Protein AF-Q2U9D5-F1 (afdb_monomer)

Solvent-accessible surface area (backbone atoms only — not comparable to full-atom values): 8230 Å² total; per-residue (Å²): 137,81,88,83,82,94,78,82,76,86,74,81,73,71,77,76,74,80,76,78,67,78,74,77,82,69,66,78,71,78,58,81,70,66,90,67,57,44,34,67,61,40,27,75,73,22,61,73,15,69,48,56,43,91,81,68,32,47,88,93,42,61,86,42,30,42,27,21,58,59,46,20,56,54,50,39,54,48,28,61,74,70,66,60,76,52,69,68,55,50,52,52,52,51,49,48,26,25,64,51,8,66,37,33,40,36,51,48,47,78,76,93,43,57,92,91,42,49,13,50,69,68,85,78,68,80,79,70,76,84,76,128

Radius of gyration: 25.85 Å; Cα contacts (8 Å, |Δi|>4): 114; chains: 1; bounding box: 53×50×87 Å

pLDDT: mean 75.8, std 18.31, range [42.0, 96.81]

Secondary structure (DSSP, 8-state):
--------STTSSGGGGTT-PPPP----------S---HHHHHHH-GGGGS-HHHHS-TT-TTT---HHHHHHHHHHHHHHTT---HHHHHHHHHHHHHHTTTTT-SB--SS--TT-BSS------------

Mean predicted aligned error: 14.86 Å

Structure (mmCIF, N/CA/C/O backbone):
data_AF-Q2U9D5-F1
#
_entry.id   AF-Q2U9D5-F1
#
loop_
_atom_site.group_PDB
_atom_site.id
_atom_site.type_symbol
_atom_site.label_atom_id
_atom_site.label_alt_id
_atom_site.label_comp_id
_atom_site.label_asym_id
_atom_site.label_entity_id
_atom_site.label_seq_id
_atom_site.pdbx_PDB_ins_code
_atom_site.Cartn_x
_atom_site.Cartn_y
_atom_site.Cartn_z
_atom_site.occupancy
_atom_site.B_iso_or_equiv
_atom_site.auth_seq_id
_atom_site.auth_comp_id
_atom_site.auth_asym_id
_atom_site.auth_atom_id
_atom_site.pdbx_PDB_model_num
ATOM 1 N N . MET A 1 1 ? 39.329 3.060 71.589 1.00 42.00 1 MET A N 1
ATOM 2 C CA . MET A 1 1 ? 38.570 4.025 70.756 1.00 42.00 1 MET A CA 1
ATOM 3 C C . MET A 1 1 ? 38.305 3.352 69.410 1.00 42.00 1 MET A C 1
ATOM 5 O O . MET A 1 1 ? 39.259 3.063 68.714 1.00 42.00 1 MET A O 1
ATOM 9 N N . LYS A 1 2 ? 37.153 2.675 69.302 1.00 49.22 2 LYS A N 1
ATOM 10 C CA . LYS A 1 2 ? 35.974 2.960 68.444 1.00 49.22 2 LYS A CA 1
ATOM 11 C C . LYS A 1 2 ? 36.179 2.652 66.943 1.00 49.22 2 LYS A C 1
ATOM 13 O O . LYS A 1 2 ? 36.910 3.391 66.294 1.00 49.22 2 LYS A O 1
ATOM 18 N N . PRO A 1 3 ? 35.489 1.636 66.382 1.00 49.66 3 PRO A N 1
ATOM 19 C CA . PRO A 1 3 ? 35.347 1.495 64.938 1.00 49.66 3 PRO A CA 1
ATOM 20 C C . PRO A 1 3 ? 34.329 2.530 64.438 1.00 49.66 3 PRO A C 1
ATOM 22 O O . PRO A 1 3 ? 33.276 2.710 65.052 1.00 49.66 3 PRO A O 1
ATOM 25 N N . VAL A 1 4 ? 34.636 3.234 63.349 1.00 60.34 4 VAL A N 1
ATOM 26 C CA . VAL A 1 4 ? 33.697 4.168 62.712 1.00 60.34 4 VAL A CA 1
ATOM 27 C C . VAL A 1 4 ? 33.140 3.517 61.449 1.00 60.34 4 VAL A C 1
ATOM 29 O O . VAL A 1 4 ? 33.781 3.467 60.407 1.00 60.34 4 VAL A O 1
ATOM 32 N N . PHE A 1 5 ? 31.954 2.945 61.637 1.00 53.81 5 PHE A N 1
ATOM 33 C CA . PHE A 1 5 ? 30.829 2.763 60.719 1.00 53.81 5 PHE A CA 1
ATOM 34 C C . PHE A 1 5 ? 31.047 3.148 59.242 1.00 53.81 5 PHE A C 1
ATOM 36 O O . PHE A 1 5 ? 30.864 4.297 58.850 1.00 53.81 5 PHE A O 1
ATOM 43 N N . PHE A 1 6 ? 31.305 2.140 58.404 1.00 54.72 6 PHE A N 1
ATOM 44 C CA . PHE A 1 6 ? 31.239 2.214 56.936 1.00 54.72 6 PHE A CA 1
ATOM 45 C C . PHE A 1 6 ? 29.874 1.718 56.418 1.00 54.72 6 PHE A C 1
ATOM 47 O O . PHE A 1 6 ? 29.779 0.892 55.517 1.00 54.72 6 PHE A O 1
ATOM 54 N N . THR A 1 7 ? 28.783 2.165 57.038 1.00 56.56 7 THR A N 1
ATOM 55 C CA . THR A 1 7 ? 27.426 1.676 56.744 1.00 56.56 7 THR A CA 1
ATOM 56 C C . THR A 1 7 ? 26.454 2.843 56.687 1.00 56.56 7 THR A C 1
ATOM 58 O O . THR A 1 7 ? 25.671 3.008 57.614 1.00 56.56 7 THR A O 1
ATOM 61 N N . ASN A 1 8 ? 26.535 3.708 55.668 1.00 54.50 8 ASN A N 1
ATOM 62 C CA . ASN A 1 8 ? 25.466 4.691 55.416 1.00 54.50 8 ASN A CA 1
ATOM 63 C C . ASN A 1 8 ? 25.527 5.399 54.049 1.00 54.50 8 ASN A C 1
ATOM 65 O O . ASN A 1 8 ? 25.311 6.601 53.951 1.00 54.50 8 ASN A O 1
ATOM 69 N N . THR A 1 9 ? 25.786 4.673 52.962 1.00 52.56 9 THR A N 1
ATOM 70 C CA . THR A 1 9 ? 25.585 5.208 51.596 1.00 52.56 9 THR A CA 1
ATOM 71 C C . THR A 1 9 ? 24.428 4.546 50.843 1.00 52.56 9 THR A C 1
ATOM 73 O O . THR A 1 9 ? 24.033 5.031 49.788 1.00 52.56 9 THR A O 1
ATOM 76 N N . LEU A 1 10 ? 23.804 3.503 51.404 1.00 53.00 10 LEU A N 1
ATOM 77 C CA . LEU A 1 10 ? 22.736 2.735 50.746 1.00 53.00 10 LEU A CA 1
ATOM 78 C C . LEU A 1 10 ? 21.306 3.256 51.010 1.00 53.00 10 LEU A C 1
ATOM 80 O O . LEU A 1 10 ? 20.341 2.583 50.671 1.00 53.00 10 LEU A O 1
ATOM 84 N N . TYR A 1 11 ? 21.142 4.439 51.610 1.00 52.19 11 TYR A N 1
ATOM 85 C CA . TYR A 1 11 ? 19.815 5.019 51.888 1.00 52.19 11 TYR A CA 1
ATOM 86 C C . TYR A 1 11 ? 19.423 6.185 50.969 1.00 52.19 11 TYR A C 1
ATOM 88 O O . TYR A 1 11 ? 18.292 6.655 51.031 1.00 52.19 11 TYR A O 1
ATOM 96 N N . LEU A 1 12 ? 20.311 6.630 50.074 1.00 52.19 12 LEU A N 1
ATOM 97 C CA . LEU A 1 12 ? 20.064 7.790 49.202 1.00 52.19 12 LEU A CA 1
ATOM 98 C C . LEU A 1 12 ? 19.500 7.450 47.808 1.00 52.19 12 LEU A C 1
ATOM 100 O O . LEU A 1 12 ? 19.230 8.361 47.034 1.00 52.19 12 LEU A O 1
ATOM 104 N N . LEU A 1 13 ? 19.269 6.171 47.488 1.00 53.84 13 LEU A N 1
ATOM 105 C CA . LEU A 1 13 ? 18.727 5.736 46.185 1.00 53.84 13 LEU A CA 1
ATOM 106 C C . LEU A 1 13 ? 17.260 5.267 46.229 1.00 53.84 13 LEU A C 1
ATOM 108 O O . LEU A 1 13 ? 16.704 4.880 45.204 1.00 53.84 13 LEU A O 1
ATOM 112 N N . LEU A 1 14 ? 16.601 5.337 47.389 1.00 54.31 14 LEU A N 1
ATOM 113 C CA . LEU A 1 14 ? 15.233 4.842 47.573 1.00 54.31 14 LEU A CA 1
ATOM 114 C C . LEU A 1 14 ? 14.067 5.721 47.057 1.00 54.31 14 LEU A C 1
ATOM 116 O O . LEU A 1 14 ? 12.972 5.167 46.977 1.00 54.31 14 LEU A O 1
ATOM 120 N N . PRO A 1 15 ? 14.192 7.007 46.647 1.00 54.69 15 PRO A N 1
ATOM 121 C CA . PRO A 1 15 ? 13.014 7.730 46.160 1.00 54.69 15 PRO A CA 1
ATOM 122 C C . PRO A 1 15 ? 12.728 7.530 44.659 1.00 54.69 15 PRO A C 1
ATOM 124 O O . PRO A 1 15 ? 11.716 8.029 44.177 1.00 54.69 15 PRO A O 1
ATOM 127 N N . VAL A 1 16 ? 13.559 6.802 43.897 1.00 55.59 16 VAL A N 1
ATOM 128 C CA . VAL A 1 16 ? 13.405 6.713 42.424 1.00 55.59 16 VAL A CA 1
ATOM 129 C C . VAL A 1 16 ? 12.366 5.669 41.970 1.00 55.59 16 VAL A C 1
ATOM 131 O O . VAL A 1 16 ? 11.949 5.684 40.818 1.00 55.59 16 VAL A O 1
ATOM 134 N N . LEU A 1 17 ? 11.864 4.797 42.854 1.00 55.31 17 LEU A N 1
ATOM 135 C CA . LEU A 1 17 ? 10.854 3.787 42.479 1.00 55.31 17 LEU A CA 1
ATOM 136 C C . LEU A 1 17 ? 9.388 4.252 42.604 1.00 55.31 17 LEU A C 1
ATOM 138 O O . LEU A 1 17 ? 8.482 3.494 42.264 1.00 55.31 17 LEU A O 1
ATOM 142 N N . ALA A 1 18 ? 9.117 5.474 43.072 1.00 57.94 18 ALA A N 1
ATOM 143 C CA . ALA A 1 18 ? 7.757 5.900 43.429 1.00 57.94 18 ALA A CA 1
ATOM 144 C C . ALA A 1 18 ? 6.907 6.478 42.273 1.00 57.94 18 ALA A C 1
ATOM 146 O O . ALA A 1 18 ? 5.811 6.975 42.519 1.00 57.94 18 ALA A O 1
ATOM 147 N N . SER A 1 19 ? 7.359 6.409 41.016 1.00 58.12 19 SER A N 1
ATOM 148 C CA . SER A 1 19 ? 6.615 6.940 39.859 1.00 58.12 19 SER A CA 1
ATOM 149 C C . SER A 1 19 ? 6.406 5.925 38.730 1.00 58.12 19 SER A C 1
ATOM 151 O O . SER A 1 19 ? 6.421 6.276 37.556 1.00 58.12 19 SER A O 1
ATOM 153 N N . ALA A 1 20 ? 6.128 4.664 39.063 1.00 59.81 20 ALA A N 1
ATOM 154 C CA . ALA A 1 20 ? 5.454 3.744 38.142 1.00 59.81 20 ALA A CA 1
ATOM 155 C C . ALA A 1 20 ? 3.940 3.747 38.414 1.00 59.81 20 ALA A C 1
ATOM 157 O O . ALA A 1 20 ? 3.339 2.709 38.684 1.00 59.81 20 ALA A O 1
ATOM 158 N N . ALA A 1 21 ? 3.311 4.927 38.404 1.00 67.06 21 ALA A N 1
ATOM 159 C CA . ALA A 1 21 ? 1.856 4.981 38.362 1.00 67.06 21 ALA A CA 1
ATOM 160 C C . ALA A 1 21 ? 1.426 4.432 36.990 1.00 67.06 21 ALA A C 1
ATOM 162 O O . ALA A 1 21 ? 1.922 4.932 35.975 1.00 67.06 21 ALA A O 1
ATOM 163 N N . PRO A 1 22 ? 0.550 3.413 36.913 1.00 64.75 22 PRO A N 1
ATOM 164 C CA . PRO A 1 22 ? -0.046 3.043 35.641 1.00 64.75 22 PRO A CA 1
ATOM 165 C C . PRO A 1 22 ? -0.711 4.299 35.083 1.00 64.75 22 PRO A C 1
ATOM 167 O O . PRO A 1 22 ? -1.588 4.877 35.729 1.00 64.75 22 PRO A O 1
ATOM 170 N N . ALA A 1 23 ? -0.243 4.761 33.920 1.00 66.81 23 ALA A N 1
ATOM 171 C CA . ALA A 1 23 ? -0.899 5.849 33.217 1.00 66.81 23 ALA A CA 1
ATOM 172 C C . ALA A 1 23 ? -2.381 5.470 33.113 1.00 66.81 23 ALA A C 1
ATOM 174 O O . ALA A 1 23 ? -2.679 4.343 32.692 1.00 66.81 23 ALA A O 1
ATOM 175 N N . PRO A 1 24 ? -3.309 6.338 33.549 1.00 59.19 24 PRO A N 1
ATOM 176 C CA . PRO A 1 24 ? -4.711 6.016 33.434 1.00 59.19 24 PRO A CA 1
ATOM 177 C C . PRO A 1 24 ? -4.968 5.777 31.950 1.00 59.19 24 PRO A C 1
ATOM 179 O O . PRO A 1 24 ? -4.638 6.612 31.105 1.00 59.19 24 PRO A O 1
ATOM 182 N N . ILE A 1 25 ? -5.514 4.605 31.631 1.00 58.97 25 ILE A N 1
ATOM 183 C CA . ILE A 1 25 ? -5.999 4.264 30.296 1.00 58.97 25 ILE A CA 1
ATOM 184 C C . ILE A 1 25 ? -7.291 5.072 30.093 1.00 58.97 25 ILE A C 1
ATOM 186 O O . ILE A 1 25 ? -8.370 4.516 29.923 1.00 58.97 25 ILE A O 1
ATOM 190 N N . ILE A 1 26 ? -7.215 6.403 30.220 1.00 51.56 26 ILE A N 1
ATOM 191 C CA . ILE A 1 26 ? -8.279 7.297 29.788 1.00 51.56 26 ILE A CA 1
ATOM 192 C C . ILE A 1 26 ? -8.360 7.050 28.300 1.00 51.56 26 ILE A C 1
ATOM 194 O O . ILE A 1 26 ? -7.373 7.269 27.600 1.00 51.56 26 ILE A O 1
ATOM 198 N N . GLY A 1 27 ? -9.498 6.476 27.907 1.00 54.59 27 GLY A N 1
ATOM 199 C CA . GLY A 1 27 ? -9.872 6.084 26.564 1.00 54.59 27 GLY A CA 1
ATOM 200 C C . GLY A 1 27 ? -8.801 6.382 25.531 1.00 54.59 27 GLY A C 1
ATOM 201 O O . GLY A 1 27 ? -8.707 7.497 25.023 1.00 54.59 27 GLY A O 1
ATOM 202 N N . ARG A 1 28 ? -8.076 5.341 25.099 1.00 52.41 28 ARG A N 1
ATOM 203 C CA . ARG A 1 28 ? -7.922 5.254 23.651 1.00 52.41 28 ARG A CA 1
ATOM 204 C C . ARG A 1 28 ? -9.351 5.222 23.162 1.00 52.41 28 ARG A C 1
ATOM 206 O O . ARG A 1 28 ? -9.979 4.170 23.245 1.00 52.41 28 ARG A O 1
ATOM 213 N N . ASP A 1 29 ? -9.867 6.385 22.778 1.00 46.94 29 ASP A N 1
ATOM 214 C CA . ASP A 1 29 ? -11.075 6.479 22.004 1.00 46.94 29 ASP A CA 1
ATOM 215 C C . ASP A 1 29 ? -10.841 5.491 20.872 1.00 46.94 29 ASP A C 1
ATOM 217 O O . ASP A 1 29 ? -10.102 5.745 19.915 1.00 46.94 29 ASP A O 1
ATOM 221 N N . ILE A 1 30 ? 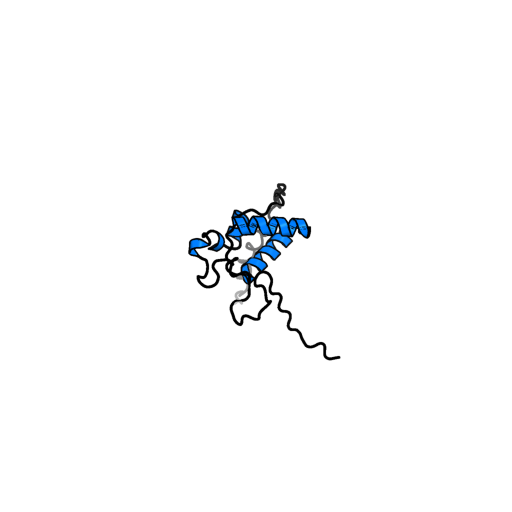-11.471 4.324 20.987 1.00 51.91 30 ILE A N 1
ATOM 222 C CA . ILE A 1 30 ? -11.872 3.560 19.827 1.00 51.91 30 ILE A CA 1
ATOM 223 C C . ILE A 1 30 ? -13.021 4.387 19.253 1.00 51.91 30 ILE A C 1
ATOM 225 O O . ILE A 1 30 ? -14.167 3.963 19.183 1.00 51.91 30 ILE A O 1
ATOM 229 N N . HIS A 1 31 ? -12.694 5.621 18.846 1.00 49.59 31 HIS A N 1
ATOM 230 C CA . HIS A 1 31 ? -13.312 6.232 17.703 1.00 49.59 31 HIS A CA 1
ATOM 231 C C . HIS A 1 31 ? -13.342 5.099 16.701 1.00 49.59 31 HIS A C 1
ATOM 233 O O . HIS A 1 31 ? -12.306 4.447 16.518 1.00 49.59 31 HIS A O 1
ATOM 239 N N . SER A 1 32 ? -14.529 4.787 16.189 1.00 47.62 32 SER A N 1
ATOM 240 C CA . SER A 1 32 ? -14.704 3.845 15.098 1.00 47.62 32 SER A CA 1
ATOM 241 C C . SER A 1 32 ? -13.745 4.290 14.001 1.00 47.62 32 SER A C 1
ATOM 243 O O . SER A 1 32 ? -14.073 5.151 13.188 1.00 47.62 32 SER A O 1
ATOM 245 N N . ARG A 1 33 ? -12.499 3.808 14.062 1.00 56.31 33 ARG A N 1
ATOM 246 C CA . ARG A 1 33 ? -11.460 4.082 13.092 1.00 56.31 33 ARG A CA 1
ATOM 247 C C . ARG A 1 33 ? -12.047 3.411 11.888 1.00 56.31 33 ARG A C 1
ATOM 249 O O . ARG A 1 33 ? -12.174 2.188 11.897 1.00 56.31 33 ARG A O 1
ATOM 256 N N . GLY A 1 34 ? -12.539 4.220 10.953 1.00 55.47 34 GLY A N 1
ATOM 257 C CA . GLY A 1 34 ? -13.095 3.696 9.724 1.00 55.47 34 GLY A CA 1
ATOM 258 C C . GLY A 1 34 ? -12.135 2.626 9.230 1.00 55.47 34 GLY A C 1
ATOM 259 O O . GLY A 1 34 ? -10.926 2.849 9.184 1.00 55.47 34 GLY A O 1
ATOM 260 N N . THR A 1 35 ? -12.664 1.451 8.918 1.00 60.53 35 THR A N 1
ATOM 261 C CA . THR A 1 35 ? -11.913 0.322 8.356 1.00 60.53 35 THR A CA 1
ATOM 262 C C . THR A 1 35 ? -11.278 0.660 7.001 1.00 60.53 35 THR A C 1
ATOM 264 O O . THR A 1 35 ? -10.644 -0.194 6.387 1.00 60.53 35 THR A O 1
ATOM 267 N N . SER A 1 36 ? -11.433 1.898 6.515 1.00 78.75 36 SER A N 1
ATOM 268 C CA . SER A 1 36 ? -10.829 2.376 5.284 1.00 78.75 36 SER A CA 1
ATOM 269 C C . SER A 1 36 ? -9.359 2.729 5.495 1.00 78.75 36 SER A C 1
ATOM 271 O O . SER A 1 36 ? -9.025 3.655 6.238 1.00 78.75 36 SER A O 1
ATOM 273 N N . ILE A 1 37 ? -8.501 2.032 4.761 1.00 90.56 37 ILE A N 1
ATOM 274 C CA . ILE A 1 37 ? -7.087 2.366 4.612 1.00 90.56 37 ILE A CA 1
ATOM 275 C C . ILE A 1 37 ? -6.965 3.682 3.835 1.00 90.56 37 ILE A C 1
ATOM 277 O O . ILE A 1 37 ? -7.500 3.799 2.733 1.00 90.56 37 ILE A O 1
ATOM 281 N N . THR A 1 38 ? -6.268 4.669 4.397 1.00 94.12 38 THR A N 1
ATOM 282 C CA . THR A 1 38 ? -6.053 5.980 3.762 1.00 94.12 38 THR A CA 1
ATOM 283 C C . THR A 1 38 ? -4.642 6.121 3.201 1.00 94.12 38 THR A C 1
ATOM 285 O O . THR A 1 38 ? -3.698 5.488 3.675 1.00 94.12 38 THR A O 1
ATOM 288 N N . ALA A 1 39 ? -4.463 7.011 2.220 1.00 95.19 39 ALA A N 1
ATOM 289 C CA . ALA A 1 39 ? -3.141 7.322 1.675 1.00 95.19 39 ALA A CA 1
ATOM 290 C C . ALA A 1 39 ? -2.178 7.836 2.761 1.00 95.19 39 ALA A C 1
ATOM 292 O O . ALA A 1 39 ? -1.008 7.475 2.771 1.00 95.19 39 ALA A O 1
ATOM 293 N N . GLN A 1 40 ? -2.667 8.616 3.730 1.00 95.56 40 GLN A N 1
ATOM 294 C CA . GLN A 1 40 ? -1.848 9.133 4.831 1.00 95.56 40 GLN A CA 1
ATOM 295 C C . GLN A 1 40 ? -1.330 8.012 5.742 1.00 95.56 40 GLN A C 1
ATOM 297 O O . GLN A 1 40 ? -0.199 8.089 6.216 1.00 95.56 40 GLN A O 1
ATOM 302 N N . GLN A 1 41 ? -2.122 6.958 5.962 1.00 94.81 41 GLN A N 1
ATOM 303 C CA . GLN A 1 41 ? -1.666 5.775 6.698 1.00 94.81 41 GLN A CA 1
ATOM 304 C C . GLN A 1 41 ? -0.586 5.018 5.922 1.00 94.81 41 GLN A C 1
ATOM 306 O O . GLN A 1 41 ? 0.391 4.578 6.522 1.00 94.81 41 GLN A O 1
ATOM 311 N N . ILE A 1 42 ? -0.722 4.913 4.595 1.00 96.38 42 ILE A N 1
ATOM 312 C CA . ILE A 1 42 ? 0.316 4.317 3.746 1.00 96.38 42 ILE A CA 1
ATOM 313 C C . ILE A 1 42 ? 1.604 5.146 3.795 1.00 96.38 42 ILE A C 1
ATOM 315 O O . ILE A 1 42 ? 2.666 4.577 4.009 1.00 96.38 42 ILE A O 1
ATOM 319 N N . ILE A 1 43 ? 1.521 6.475 3.688 1.00 96.81 43 ILE A N 1
ATOM 320 C CA . ILE A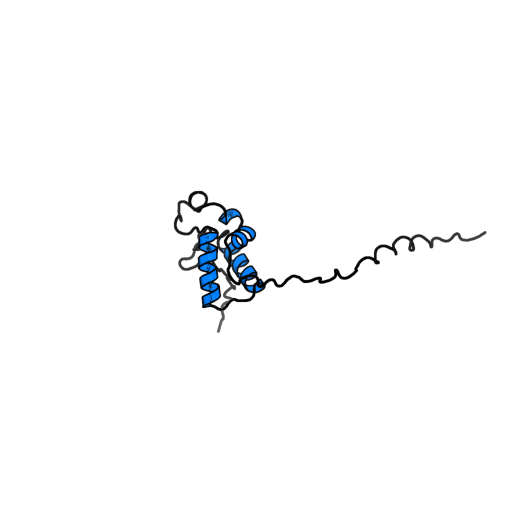 1 43 ? 2.686 7.375 3.765 1.00 96.81 43 ILE A CA 1
ATOM 321 C C . ILE A 1 43 ? 3.393 7.258 5.118 1.00 96.81 43 ILE A C 1
ATOM 323 O O . ILE A 1 43 ? 4.618 7.287 5.173 1.00 96.81 43 ILE A O 1
ATOM 327 N N . ALA A 1 44 ? 2.645 7.089 6.211 1.00 95.75 44 ALA A N 1
ATOM 328 C CA . ALA A 1 44 ? 3.237 6.898 7.532 1.00 95.75 44 ALA A CA 1
ATOM 329 C C . ALA A 1 44 ? 4.066 5.603 7.640 1.00 95.75 44 ALA A C 1
ATOM 331 O O . ALA A 1 44 ? 5.002 5.551 8.432 1.00 95.75 44 ALA A O 1
ATOM 332 N N . ILE A 1 45 ? 3.729 4.572 6.858 1.00 94.38 45 ILE A N 1
ATOM 333 C CA . ILE A 1 45 ? 4.428 3.276 6.840 1.00 94.38 45 ILE A CA 1
ATOM 334 C C . ILE A 1 45 ? 5.533 3.248 5.770 1.00 94.38 45 ILE A C 1
ATOM 336 O O . ILE A 1 45 ? 6.585 2.659 5.991 1.00 94.38 45 ILE A O 1
ATOM 340 N N . ALA A 1 46 ? 5.296 3.885 4.624 1.00 95.44 46 ALA A N 1
ATOM 341 C CA . ALA A 1 46 ? 6.150 3.884 3.440 1.00 95.44 46 ALA A CA 1
ATOM 342 C C . ALA A 1 46 ? 6.339 5.324 2.918 1.00 95.44 46 ALA A C 1
ATOM 344 O O . ALA A 1 46 ? 5.674 5.720 1.953 1.00 95.44 46 ALA A O 1
ATOM 345 N N . PRO A 1 47 ? 7.202 6.143 3.545 1.00 95.88 47 PRO A N 1
ATOM 346 C CA . PRO A 1 47 ? 7.288 7.579 3.270 1.00 95.88 47 PRO A CA 1
ATOM 347 C C . PRO A 1 47 ? 7.599 7.943 1.813 1.00 95.88 47 PRO A C 1
ATOM 349 O O . PRO A 1 47 ? 7.091 8.944 1.308 1.00 95.88 47 PRO A O 1
ATOM 352 N N . SER A 1 48 ? 8.367 7.122 1.092 1.00 94.31 48 SER A N 1
ATOM 353 C CA . SER A 1 48 ? 8.704 7.363 -0.320 1.00 94.31 48 SER A CA 1
ATOM 354 C C . SER A 1 48 ? 7.489 7.246 -1.243 1.00 94.31 48 SER A C 1
ATOM 356 O O . SER A 1 48 ? 7.506 7.788 -2.346 1.00 94.31 48 SER A O 1
ATOM 358 N N . SER A 1 49 ? 6.412 6.582 -0.805 1.00 93.69 49 SER A N 1
ATOM 359 C CA . SER A 1 49 ? 5.146 6.493 -1.551 1.00 93.69 49 SER A CA 1
ATOM 360 C C . SER A 1 49 ? 4.368 7.816 -1.611 1.00 93.69 49 SER A C 1
ATOM 362 O O . SER A 1 49 ? 3.417 7.927 -2.387 1.00 93.69 49 SER A O 1
ATOM 364 N N . ALA A 1 50 ? 4.780 8.830 -0.835 1.00 94.00 50 ALA A N 1
ATOM 365 C CA . ALA A 1 50 ? 4.286 10.202 -0.965 1.00 94.00 50 ALA A CA 1
ATOM 366 C C . ALA A 1 50 ? 4.764 10.876 -2.262 1.00 94.00 50 ALA A C 1
ATOM 368 O O . ALA A 1 50 ? 4.149 11.832 -2.733 1.00 94.00 50 ALA A O 1
ATOM 369 N N . GLN A 1 51 ? 5.874 10.404 -2.838 1.00 92.69 51 GLN A N 1
ATOM 370 C CA . GLN A 1 51 ? 6.371 10.891 -4.118 1.00 92.69 51 GLN A CA 1
ATOM 371 C C . GLN A 1 51 ? 5.620 10.206 -5.260 1.00 92.69 51 GLN A C 1
ATOM 373 O O . GLN A 1 51 ? 5.399 8.995 -5.239 1.00 92.69 51 GLN A O 1
ATOM 378 N N . SER A 1 52 ? 5.273 10.969 -6.300 1.00 88.12 52 SER A N 1
ATOM 379 C CA . SER A 1 52 ? 4.639 10.387 -7.482 1.00 88.12 52 SER A CA 1
ATOM 380 C C . SER A 1 52 ? 5.561 9.371 -8.158 1.00 88.12 52 SER A C 1
ATOM 382 O O . SER A 1 52 ? 6.785 9.544 -8.230 1.00 88.12 52 SER A O 1
ATOM 384 N N . CYS A 1 53 ? 4.963 8.328 -8.732 1.00 90.44 53 CYS A N 1
ATOM 385 C CA . CYS A 1 53 ? 5.714 7.328 -9.487 1.00 90.44 53 CYS A CA 1
ATOM 386 C C . CYS A 1 53 ? 6.475 7.917 -10.678 1.00 90.44 53 CYS A C 1
ATOM 388 O O . CYS A 1 53 ? 7.496 7.364 -11.063 1.00 90.44 53 CYS A O 1
ATOM 390 N N . THR A 1 54 ? 6.068 9.073 -11.204 1.00 88.38 54 THR A N 1
ATOM 391 C CA . THR A 1 54 ? 6.826 9.800 -12.234 1.00 88.38 54 THR A CA 1
ATOM 392 C C . THR A 1 54 ? 8.264 10.108 -11.804 1.00 88.38 54 THR A C 1
ATOM 394 O O . THR A 1 54 ? 9.165 10.071 -12.635 1.00 88.38 54 THR A O 1
ATOM 397 N N . ASN A 1 55 ? 8.488 10.391 -10.517 1.00 84.06 55 ASN A N 1
ATOM 398 C CA . ASN A 1 55 ? 9.799 10.789 -9.995 1.00 84.06 55 ASN A CA 1
ATOM 399 C C . ASN A 1 55 ? 10.606 9.620 -9.425 1.00 84.06 55 ASN A C 1
ATOM 401 O O . ASN A 1 55 ? 11.830 9.688 -9.359 1.00 84.06 55 ASN A O 1
ATOM 405 N N . ARG A 1 56 ? 9.916 8.572 -8.974 1.00 88.06 56 ARG A N 1
ATOM 406 C CA . ARG A 1 56 ? 10.511 7.475 -8.210 1.00 88.06 56 ARG A CA 1
ATOM 407 C C . ARG A 1 56 ? 10.640 6.179 -9.006 1.00 88.06 56 ARG A C 1
ATOM 409 O O . ARG A 1 56 ? 11.489 5.360 -8.667 1.00 88.06 56 ARG A O 1
ATOM 416 N N . ALA A 1 57 ? 9.793 5.961 -10.012 1.00 88.31 57 ALA A N 1
ATOM 417 C CA . ALA A 1 57 ? 9.762 4.690 -10.719 1.00 88.31 57 ALA A CA 1
ATOM 418 C C . ALA A 1 57 ? 11.109 4.383 -11.384 1.00 88.31 57 ALA A C 1
ATOM 420 O O . ALA A 1 57 ? 11.736 5.244 -12.005 1.00 88.31 57 ALA A O 1
ATOM 421 N N . ASP A 1 58 ? 11.523 3.123 -11.285 1.00 85.00 58 ASP A N 1
ATOM 422 C CA . ASP A 1 58 ? 12.648 2.612 -12.056 1.00 85.00 58 ASP A CA 1
ATOM 423 C C . ASP A 1 58 ? 12.318 2.709 -13.550 1.00 85.00 58 ASP A C 1
ATOM 425 O O . ASP A 1 58 ? 11.262 2.261 -14.006 1.00 85.00 58 ASP A O 1
ATOM 429 N N . LYS A 1 59 ? 13.250 3.260 -14.331 1.00 83.75 59 LYS A N 1
ATOM 430 C CA . LYS A 1 59 ? 13.139 3.361 -15.791 1.00 83.75 59 LYS A CA 1
ATOM 431 C C . LYS A 1 59 ? 12.958 1.998 -16.460 1.00 83.75 59 LYS A C 1
ATOM 433 O O . LYS A 1 59 ? 12.345 1.925 -17.519 1.00 83.75 59 LYS A O 1
ATOM 438 N N . ASN A 1 60 ? 13.466 0.934 -15.842 1.00 81.75 60 ASN A N 1
ATOM 439 C CA . ASN A 1 60 ? 13.345 -0.436 -16.336 1.00 81.75 60 ASN A CA 1
ATOM 440 C C . ASN A 1 60 ? 12.044 -1.122 -15.885 1.00 81.75 60 ASN A C 1
ATOM 442 O O . ASN A 1 60 ? 11.732 -2.218 -16.350 1.00 81.75 60 ASN A O 1
ATOM 446 N N . ALA A 1 61 ? 11.281 -0.502 -14.980 1.00 81.69 61 ALA A N 1
ATOM 447 C CA . ALA A 1 61 ? 10.028 -1.032 -14.447 1.00 81.69 61 ALA A CA 1
ATOM 448 C C . ALA A 1 61 ? 8.981 0.072 -14.169 1.00 81.69 61 ALA A C 1
ATOM 450 O O . ALA A 1 61 ? 8.381 0.094 -13.090 1.00 81.69 61 ALA A O 1
ATOM 451 N N . PRO A 1 62 ? 8.703 0.980 -15.126 1.00 84.06 62 PRO A N 1
ATOM 452 C CA . PRO A 1 62 ? 7.893 2.174 -14.869 1.00 84.06 62 PRO A CA 1
ATOM 453 C C . PRO A 1 62 ? 6.447 1.844 -14.476 1.00 84.06 62 PRO A C 1
ATOM 455 O O . PRO A 1 62 ? 5.781 2.626 -13.805 1.00 84.06 62 PRO A O 1
ATOM 458 N N . THR A 1 63 ? 5.958 0.667 -14.873 1.00 88.12 63 THR A N 1
ATOM 459 C CA . THR A 1 63 ? 4.593 0.198 -14.613 1.00 88.12 63 THR A CA 1
ATOM 460 C C . THR A 1 63 ? 4.409 -0.467 -13.250 1.00 88.12 63 THR A C 1
ATOM 462 O O . THR A 1 63 ? 3.278 -0.791 -12.893 1.00 88.12 63 THR A O 1
ATOM 465 N N . GLU A 1 64 ? 5.488 -0.749 -12.517 1.00 88.94 64 GLU A N 1
ATOM 466 C CA . GLU A 1 64 ? 5.407 -1.489 -11.250 1.00 88.94 64 GLU A CA 1
ATOM 467 C C . GLU A 1 64 ? 5.190 -0.597 -10.031 1.00 88.94 64 GLU A C 1
ATOM 469 O O . GLU A 1 64 ? 4.615 -1.056 -9.045 1.00 88.94 64 GLU A O 1
ATOM 474 N N . CYS A 1 65 ? 5.592 0.669 -10.121 1.00 92.69 65 CYS A N 1
ATOM 475 C CA . CYS A 1 65 ? 5.441 1.623 -9.036 1.00 92.69 65 CYS A CA 1
ATOM 476 C C . CYS A 1 65 ? 3.962 1.914 -8.738 1.00 92.69 65 CYS A C 1
ATOM 478 O O . CYS A 1 65 ? 3.132 2.071 -9.645 1.00 92.69 65 CYS A O 1
ATOM 480 N N . ALA A 1 66 ? 3.647 2.049 -7.451 1.00 94.12 66 ALA A N 1
ATOM 481 C CA . ALA A 1 66 ? 2.375 2.574 -6.981 1.00 94.12 66 ALA A CA 1
ATOM 482 C C . ALA A 1 66 ? 2.593 3.668 -5.922 1.00 94.12 66 ALA A C 1
ATOM 484 O O . ALA A 1 66 ? 3.451 3.541 -5.049 1.00 94.12 66 ALA A O 1
ATOM 485 N N . 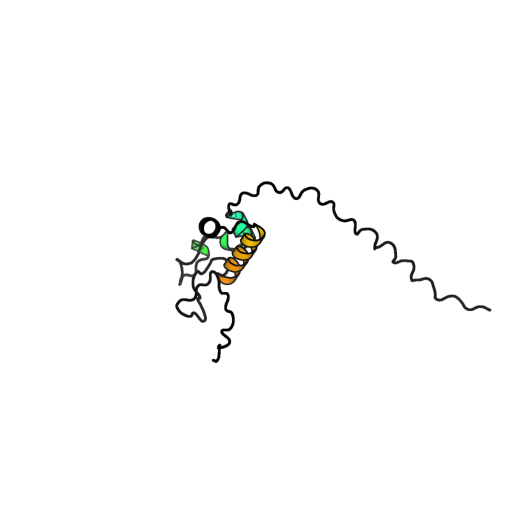ASP A 1 67 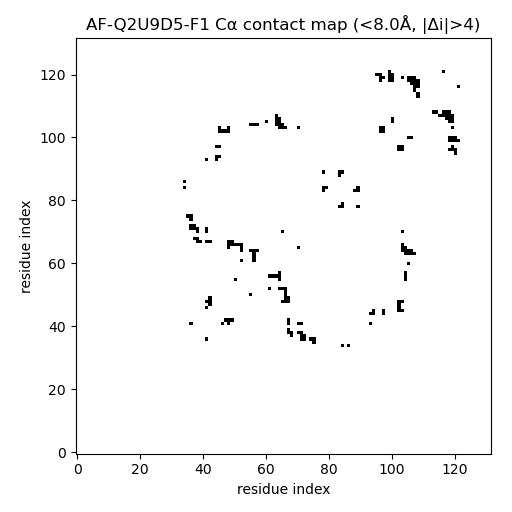? 1.812 4.743 -6.022 1.00 94.56 67 ASP A N 1
ATOM 486 C CA . ASP A 1 67 ? 1.749 5.805 -5.018 1.00 94.56 67 ASP A CA 1
ATOM 487 C C . ASP A 1 67 ? 0.799 5.434 -3.870 1.00 94.56 67 ASP A C 1
ATOM 489 O O . ASP A 1 67 ? 0.051 4.451 -3.934 1.00 94.56 67 ASP A O 1
ATOM 493 N N . ALA A 1 68 ? 0.823 6.232 -2.804 1.00 95.44 68 ALA A N 1
ATOM 494 C CA . ALA A 1 68 ? 0.037 5.973 -1.605 1.00 95.44 68 ALA A CA 1
ATOM 495 C C . ALA A 1 68 ? -1.480 5.846 -1.857 1.00 95.44 68 ALA A C 1
ATOM 497 O O . ALA A 1 68 ? -2.133 5.023 -1.214 1.00 95.44 68 ALA A O 1
ATOM 498 N N . GLU A 1 69 ? -2.053 6.611 -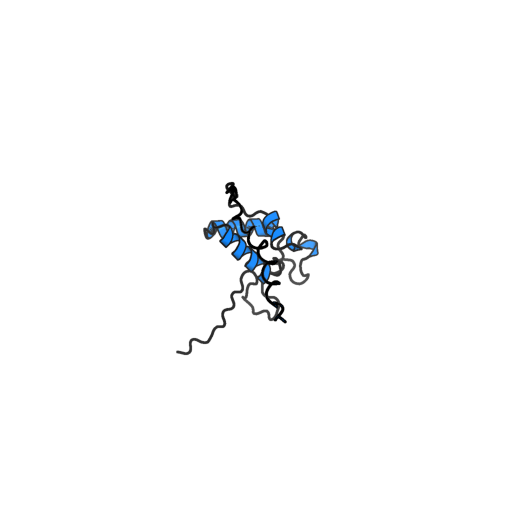2.793 1.00 95.19 69 GLU A N 1
ATOM 499 C CA . GLU A 1 69 ? -3.488 6.550 -3.110 1.00 95.19 69 GLU A CA 1
ATOM 500 C C . GLU A 1 69 ? -3.866 5.236 -3.798 1.00 95.19 69 GLU A C 1
ATOM 502 O O . GLU A 1 69 ? -4.831 4.560 -3.409 1.00 95.19 69 GLU A O 1
ATOM 507 N N . LYS A 1 70 ? -3.078 4.834 -4.801 1.00 94.38 70 LYS A N 1
ATOM 508 C CA . LYS A 1 70 ? -3.284 3.578 -5.522 1.00 94.38 70 LYS A CA 1
ATOM 509 C C . LYS A 1 70 ? -3.073 2.378 -4.606 1.00 94.38 70 LYS A C 1
ATOM 511 O O . LYS A 1 70 ? -3.850 1.422 -4.659 1.00 94.38 70 LYS A O 1
ATOM 516 N N . VAL A 1 71 ? -2.054 2.435 -3.751 1.00 94.44 71 VAL A N 1
ATOM 517 C CA . VAL A 1 71 ? -1.770 1.405 -2.745 1.00 94.44 71 VAL A CA 1
ATOM 518 C C . VAL A 1 71 ? -2.931 1.282 -1.758 1.00 94.44 71 VAL A C 1
ATOM 520 O O . VAL A 1 71 ? -3.479 0.188 -1.618 1.00 94.44 71 VAL A O 1
ATOM 523 N N . ALA A 1 72 ? -3.373 2.386 -1.146 1.00 94.88 72 ALA A N 1
ATOM 524 C CA . ALA A 1 72 ? -4.480 2.385 -0.188 1.00 94.88 72 ALA A CA 1
ATOM 525 C C . ALA A 1 72 ? -5.759 1.783 -0.792 1.00 94.88 72 ALA A C 1
ATOM 527 O O . ALA A 1 72 ? -6.376 0.901 -0.195 1.00 94.88 72 ALA A O 1
ATOM 528 N N . THR A 1 73 ? -6.104 2.181 -2.020 1.00 94.69 73 THR A N 1
ATOM 529 C CA . THR A 1 73 ? -7.285 1.673 -2.733 1.00 94.69 73 THR A CA 1
ATOM 530 C C . THR A 1 73 ? -7.213 0.162 -2.980 1.00 94.69 73 THR A C 1
ATOM 532 O O . THR A 1 73 ? -8.195 -0.555 -2.779 1.00 94.69 73 THR A O 1
ATOM 535 N N . ASN A 1 74 ? -6.064 -0.348 -3.429 1.00 94.19 74 ASN A N 1
ATOM 536 C CA . ASN A 1 74 ? -5.904 -1.769 -3.751 1.00 94.19 74 ASN A CA 1
ATOM 537 C C . ASN A 1 74 ? -5.834 -2.648 -2.497 1.00 94.19 74 ASN A C 1
ATOM 539 O O . ASN A 1 74 ? -6.396 -3.748 -2.476 1.00 94.19 74 ASN A O 1
ATOM 543 N N . ILE A 1 75 ? -5.180 -2.157 -1.445 1.00 93.88 75 ILE A N 1
ATOM 544 C CA . ILE A 1 75 ? -5.100 -2.851 -0.161 1.00 93.88 75 ILE A CA 1
ATOM 545 C C . ILE A 1 75 ? -6.476 -2.889 0.499 1.00 93.88 75 ILE A C 1
ATOM 547 O O . ILE A 1 75 ? -6.888 -3.961 0.927 1.00 93.88 75 ILE A O 1
ATOM 551 N N . ALA A 1 76 ? -7.229 -1.784 0.500 1.00 93.62 76 ALA A N 1
ATOM 552 C CA . ALA A 1 76 ? -8.589 -1.760 1.041 1.00 93.62 76 ALA A CA 1
ATOM 553 C C . ALA A 1 76 ? -9.488 -2.813 0.369 1.00 93.62 76 ALA A C 1
ATOM 555 O O . ALA A 1 76 ? -10.162 -3.574 1.058 1.00 93.62 76 ALA A O 1
ATOM 556 N N . LYS A 1 77 ? -9.428 -2.935 -0.966 1.00 92.94 77 LYS A N 1
ATOM 557 C CA . LYS A 1 77 ? -10.142 -3.992 -1.709 1.00 92.94 77 LYS A CA 1
ATOM 558 C C . LYS A 1 77 ? -9.694 -5.399 -1.314 1.00 92.94 77 LYS A C 1
ATOM 560 O O . LYS A 1 77 ? -10.513 -6.310 -1.247 1.00 92.94 77 LYS A O 1
ATOM 565 N N . SER A 1 78 ? -8.397 -5.593 -1.085 1.00 92.56 78 SER A N 1
ATOM 566 C CA . SER A 1 78 ? -7.848 -6.892 -0.684 1.00 92.56 78 SER A CA 1
ATOM 567 C C . SER A 1 78 ? -8.278 -7.265 0.734 1.00 92.56 78 SER A C 1
ATOM 569 O O . SER A 1 78 ? -8.692 -8.395 0.969 1.00 92.56 78 SER A O 1
ATOM 571 N N . PHE A 1 79 ? -8.237 -6.315 1.665 1.00 93.62 79 PHE A N 1
ATOM 572 C CA . PHE A 1 79 ? -8.670 -6.522 3.043 1.00 93.62 79 PHE A CA 1
ATO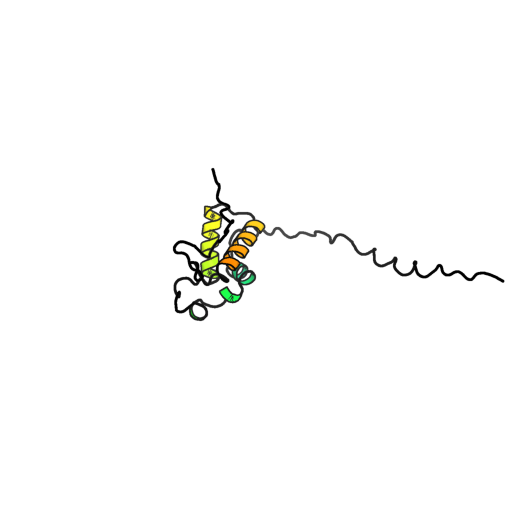M 573 C C . PHE A 1 79 ? -10.167 -6.773 3.149 1.00 93.62 79 PHE A C 1
ATOM 575 O O . PHE A 1 79 ? -10.559 -7.664 3.893 1.00 93.62 79 PHE A O 1
ATOM 582 N N . ASP A 1 80 ? -10.984 -6.087 2.351 1.00 91.81 80 ASP A N 1
ATOM 583 C CA . ASP A 1 80 ? -12.408 -6.398 2.238 1.00 91.81 80 ASP A CA 1
ATOM 584 C C . ASP A 1 80 ? -12.620 -7.816 1.680 1.00 91.81 80 ASP A C 1
ATOM 586 O O . ASP A 1 80 ? -13.272 -8.651 2.302 1.00 91.81 80 ASP A O 1
ATOM 590 N N . LYS A 1 81 ? -11.963 -8.167 0.569 1.00 93.62 81 LYS A N 1
ATOM 591 C CA . LYS A 1 81 ? -12.082 -9.502 -0.038 1.00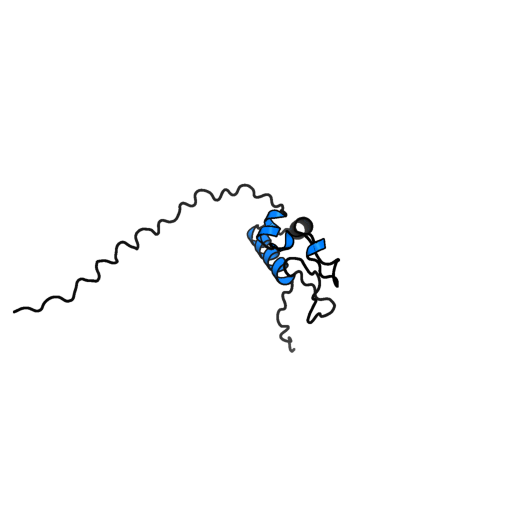 93.62 81 LYS A CA 1
ATOM 592 C C . LYS A 1 81 ? -11.702 -10.643 0.913 1.00 93.62 81 LYS A C 1
ATOM 594 O O . LYS A 1 81 ? -12.364 -11.678 0.909 1.00 93.62 81 LYS A O 1
ATOM 599 N N . TYR A 1 82 ? -10.627 -10.479 1.681 1.00 93.44 82 TYR A N 1
ATOM 600 C CA . TYR A 1 82 ? -10.109 -11.510 2.587 1.00 93.44 82 TYR A CA 1
ATOM 601 C C . TYR A 1 82 ? -10.547 -11.318 4.043 1.00 93.44 82 TYR A C 1
ATOM 603 O O . TYR A 1 82 ? -10.086 -12.051 4.911 1.00 93.44 82 TYR A O 1
ATOM 611 N N . GLN A 1 83 ? -11.450 -10.366 4.304 1.00 92.06 83 GLN A N 1
ATOM 612 C CA . GLN A 1 83 ? -12.015 -10.084 5.627 1.00 92.06 83 GLN A CA 1
ATOM 613 C C . GLN A 1 83 ? -10.948 -9.775 6.699 1.00 92.06 83 GLN A C 1
ATOM 615 O O . GLN A 1 83 ? -11.117 -10.074 7.882 1.00 92.06 83 GLN A O 1
ATOM 620 N N . VAL A 1 84 ? -9.856 -9.121 6.290 1.00 89.44 84 VAL A N 1
ATOM 621 C CA . VAL A 1 84 ? -8.800 -8.631 7.187 1.00 89.44 84 VAL A CA 1
ATOM 622 C C . VAL A 1 84 ? -9.305 -7.352 7.848 1.00 89.44 84 VAL A C 1
ATOM 624 O O . VAL A 1 84 ? -9.224 -6.263 7.280 1.00 89.44 84 VAL A O 1
ATOM 627 N N . THR A 1 85 ? -9.875 -7.483 9.041 1.00 88.69 85 THR A N 1
ATOM 628 C CA . THR A 1 85 ? -10.606 -6.397 9.722 1.00 88.69 85 THR A CA 1
ATOM 629 C C . THR A 1 85 ? -9.869 -5.824 10.929 1.00 88.69 85 THR A C 1
ATOM 631 O O . THR A 1 85 ? -10.141 -4.694 11.334 1.00 88.69 85 THR A O 1
ATOM 634 N N . SER A 1 86 ? -8.921 -6.571 11.501 1.00 89.62 86 SER A N 1
ATOM 635 C CA . SER A 1 86 ? -8.156 -6.133 12.668 1.00 89.62 86 SER A CA 1
ATOM 636 C C . SER A 1 86 ? -7.166 -5.024 12.286 1.00 89.62 86 SER A C 1
ATOM 638 O O . SER A 1 86 ? -6.287 -5.264 11.458 1.00 89.62 86 SER A O 1
ATOM 640 N N . PRO A 1 87 ? -7.208 -3.832 12.917 1.00 89.56 87 PRO A N 1
ATOM 641 C CA . PRO A 1 87 ? -6.276 -2.750 12.592 1.00 89.56 87 PRO A CA 1
ATOM 642 C C . PRO A 1 87 ? -4.803 -3.130 12.796 1.00 89.56 87 PRO A C 1
ATOM 644 O O . PRO A 1 87 ? -3.933 -2.675 12.057 1.00 89.56 87 PRO A O 1
ATOM 647 N N . ALA A 1 88 ? -4.517 -3.968 13.797 1.00 89.94 88 ALA A N 1
ATOM 648 C CA . ALA A 1 88 ? -3.162 -4.442 14.063 1.00 89.94 88 ALA A CA 1
ATOM 649 C C . ALA A 1 88 ? -2.676 -5.403 12.967 1.00 89.94 88 ALA A C 1
ATOM 651 O O . ALA A 1 88 ? -1.533 -5.308 12.528 1.00 89.94 88 ALA A O 1
ATOM 652 N N . GLU A 1 89 ? -3.558 -6.285 12.495 1.00 91.88 89 GLU A N 1
ATOM 653 C CA . GLU A 1 89 ? -3.268 -7.205 11.394 1.00 91.88 89 GLU A CA 1
ATOM 654 C C . GLU A 1 89 ? -3.054 -6.440 10.088 1.00 91.88 89 GLU A C 1
ATOM 656 O O . GLU A 1 89 ? -2.039 -6.625 9.424 1.00 91.88 89 GLU A O 1
ATOM 661 N N . GLN A 1 90 ? -3.948 -5.502 9.770 1.00 92.38 90 GLN A N 1
ATOM 662 C CA . GLN A 1 90 ? -3.822 -4.629 8.606 1.00 92.38 90 GLN A CA 1
ATOM 663 C C . GLN A 1 90 ? -2.480 -3.886 8.608 1.00 92.38 90 GLN A C 1
ATOM 665 O O . GLN A 1 90 ? -1.761 -3.916 7.612 1.00 92.38 90 GLN A O 1
ATOM 670 N N . ALA A 1 91 ? -2.101 -3.268 9.732 1.00 92.25 91 ALA A N 1
ATOM 671 C CA . ALA A 1 91 ? -0.831 -2.555 9.853 1.00 92.25 91 ALA A CA 1
ATOM 672 C C . ALA A 1 91 ? 0.386 -3.481 9.692 1.00 92.25 91 ALA A C 1
ATOM 674 O O . ALA A 1 91 ? 1.351 -3.104 9.024 1.00 92.25 91 ALA A O 1
ATOM 675 N N . ALA A 1 92 ? 0.337 -4.693 10.254 1.00 93.06 92 ALA A N 1
ATOM 676 C CA . ALA A 1 92 ? 1.405 -5.681 10.120 1.00 93.06 92 ALA A CA 1
ATOM 677 C C . ALA A 1 92 ? 1.567 -6.137 8.662 1.00 93.06 92 ALA A C 1
ATOM 679 O O . ALA A 1 92 ? 2.679 -6.137 8.132 1.00 93.06 92 ALA A O 1
ATOM 680 N N . VAL A 1 93 ? 0.457 -6.455 7.990 1.00 93.56 93 VAL A N 1
ATOM 681 C CA . VAL A 1 93 ? 0.463 -6.875 6.584 1.00 93.56 93 VAL A CA 1
ATOM 682 C C . VAL A 1 93 ? 0.939 -5.732 5.684 1.00 93.56 93 VAL A C 1
ATOM 684 O O . VAL A 1 93 ? 1.805 -5.956 4.845 1.00 93.56 93 VAL A O 1
ATOM 687 N N . ILE A 1 94 ? 0.466 -4.493 5.885 1.00 94.69 94 ILE A N 1
ATOM 688 C CA . ILE A 1 94 ? 0.933 -3.322 5.115 1.00 94.69 94 ILE A CA 1
ATOM 689 C C . ILE A 1 94 ? 2.432 -3.094 5.300 1.00 94.69 94 ILE A C 1
ATOM 691 O O . ILE A 1 94 ? 3.136 -2.897 4.311 1.00 94.69 94 ILE A O 1
ATOM 695 N N . SER A 1 95 ? 2.922 -3.150 6.539 1.00 94.81 95 SER A N 1
ATOM 696 C CA . SER A 1 95 ? 4.347 -2.972 6.840 1.00 94.81 95 SER A CA 1
ATOM 697 C C . SER A 1 95 ? 5.210 -4.005 6.119 1.00 94.81 95 SER A C 1
ATOM 699 O O . SER A 1 95 ? 6.236 -3.656 5.539 1.00 94.81 95 SER A O 1
ATOM 701 N N . LEU A 1 96 ? 4.769 -5.265 6.094 1.00 93.06 96 LEU A N 1
ATOM 702 C CA . LEU A 1 96 ? 5.476 -6.323 5.381 1.00 93.06 96 LEU A CA 1
ATOM 703 C C . LEU A 1 96 ? 5.444 -6.107 3.861 1.00 93.06 96 LEU A C 1
ATOM 705 O O . LEU A 1 96 ? 6.483 -6.184 3.216 1.00 93.06 96 LEU A O 1
ATOM 709 N N . MET A 1 97 ? 4.283 -5.770 3.288 1.00 93.19 97 MET A N 1
ATOM 710 C CA . MET A 1 97 ? 4.181 -5.472 1.853 1.00 93.19 97 MET A CA 1
ATOM 711 C C . MET A 1 97 ? 5.097 -4.307 1.450 1.00 93.19 97 MET A C 1
ATOM 713 O O . MET A 1 97 ? 5.746 -4.365 0.404 1.00 93.19 97 MET A O 1
ATOM 717 N N . ALA A 1 98 ? 5.166 -3.261 2.280 1.00 93.75 98 ALA A N 1
ATOM 718 C CA . ALA A 1 98 ? 6.043 -2.118 2.064 1.00 93.75 98 ALA A CA 1
ATOM 719 C C . ALA A 1 98 ? 7.522 -2.528 2.093 1.00 93.75 98 ALA A C 1
ATOM 721 O O . ALA A 1 98 ? 8.260 -2.149 1.187 1.00 93.75 98 ALA A O 1
ATOM 722 N N . LEU A 1 99 ? 7.940 -3.329 3.079 1.00 91.06 99 LEU A N 1
ATOM 723 C CA . LEU A 1 99 ? 9.315 -3.820 3.191 1.00 91.06 99 LEU A CA 1
ATOM 724 C C . LEU A 1 99 ? 9.735 -4.613 1.945 1.00 91.06 99 LEU A C 1
ATOM 726 O O . LEU A 1 99 ? 10.735 -4.284 1.310 1.00 91.06 99 LEU A O 1
ATOM 730 N N . GLU A 1 100 ? 8.937 -5.607 1.561 1.00 88.19 100 GLU A N 1
ATOM 731 C CA . GLU A 1 100 ? 9.272 -6.521 0.461 1.00 88.19 100 GLU A CA 1
ATOM 732 C C . GLU A 1 100 ? 9.220 -5.830 -0.918 1.00 88.19 100 GLU A C 1
ATOM 734 O O . GLU A 1 100 ? 9.933 -6.205 -1.850 1.00 88.19 100 GLU A O 1
ATOM 739 N N . SER A 1 101 ? 8.419 -4.765 -1.056 1.00 90.12 101 SER A N 1
ATOM 740 C CA . SER A 1 101 ? 8.231 -4.037 -2.324 1.00 90.12 101 SER A CA 1
ATOM 741 C C . SER A 1 101 ? 9.118 -2.805 -2.485 1.00 90.12 101 SER A C 1
ATOM 743 O O . SER A 1 101 ? 8.915 -2.037 -3.432 1.00 90.12 101 SER A O 1
ATOM 745 N N . VAL A 1 102 ? 10.046 -2.559 -1.555 1.00 91.12 102 VAL A N 1
ATOM 746 C CA . VAL A 1 102 ? 10.824 -1.309 -1.482 1.00 91.12 102 VAL A CA 1
ATOM 747 C C . VAL A 1 102 ? 9.883 -0.100 -1.456 1.00 91.12 102 VAL A C 1
ATOM 749 O O . VAL A 1 102 ? 9.925 0.774 -2.318 1.00 91.12 102 VAL A O 1
ATOM 752 N N . GLU A 1 103 ? 8.959 -0.095 -0.497 1.00 93.62 103 GLU A N 1
ATOM 753 C CA . GLU A 1 103 ? 7.905 0.909 -0.315 1.00 93.62 103 GLU A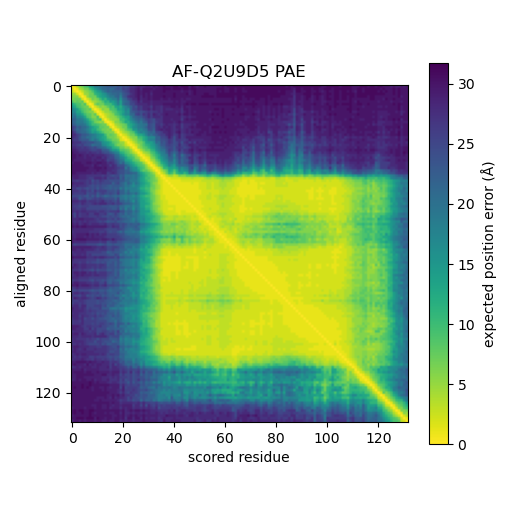 CA 1
ATOM 754 C C . GLU A 1 103 ? 6.940 1.021 -1.509 1.00 93.62 103 GLU A C 1
ATOM 756 O O . GLU A 1 103 ? 6.531 2.112 -1.902 1.00 93.62 103 GLU A O 1
ATOM 761 N N . PHE A 1 104 ? 6.581 -0.109 -2.126 1.00 93.31 104 PHE A N 1
ATOM 762 C CA . PHE A 1 104 ? 5.711 -0.186 -3.317 1.00 93.31 104 PHE A CA 1
ATOM 763 C C . PHE A 1 104 ? 6.358 0.358 -4.605 1.00 93.31 104 PHE A C 1
ATOM 765 O O . PHE A 1 104 ? 5.697 0.964 -5.452 1.00 93.31 104 PHE A O 1
ATOM 772 N N . LEU A 1 105 ? 7.678 0.193 -4.746 1.00 91.69 105 LEU A N 1
ATOM 773 C CA . LEU A 1 105 ? 8.399 0.534 -5.978 1.00 91.69 105 LEU A CA 1
ATOM 774 C C . LEU A 1 105 ? 8.256 -0.571 -7.018 1.00 91.69 105 LEU A C 1
ATOM 776 O O . LEU A 1 105 ? 8.109 -0.300 -8.208 1.00 91.69 105 LEU A O 1
ATOM 780 N N . TYR A 1 106 ? 8.310 -1.810 -6.542 1.00 88.94 106 TYR A N 1
ATOM 781 C CA . TYR A 1 106 ? 8.360 -3.001 -7.370 1.00 88.94 106 TYR A CA 1
ATOM 782 C C . TYR A 1 106 ? 7.218 -3.941 -7.015 1.00 88.94 106 TYR A C 1
ATOM 784 O O . TYR A 1 106 ? 6.826 -4.049 -5.852 1.00 88.94 106 TYR A O 1
ATOM 792 N N . ASN A 1 107 ? 6.710 -4.654 -8.019 1.00 85.19 107 ASN A N 1
ATOM 793 C CA . ASN A 1 107 ? 5.709 -5.707 -7.829 1.00 85.19 107 ASN A CA 1
ATOM 794 C C . ASN A 1 107 ? 6.249 -7.112 -8.139 1.00 85.19 107 ASN A C 1
ATOM 796 O O . ASN A 1 107 ? 5.601 -8.114 -7.823 1.00 85.19 107 ASN A O 1
ATOM 800 N N . ARG A 1 108 ? 7.446 -7.189 -8.727 1.00 79.31 108 ARG A N 1
ATOM 801 C CA . ARG A 1 108 ? 8.169 -8.419 -9.045 1.00 79.31 108 ARG A CA 1
ATOM 802 C C . ARG A 1 108 ? 9.583 -8.347 -8.488 1.00 79.31 108 ARG A C 1
ATOM 804 O O . ARG A 1 108 ? 10.181 -7.275 -8.424 1.00 79.31 108 ARG A O 1
ATOM 811 N N . ASN A 1 109 ? 10.133 -9.508 -8.150 1.00 77.38 109 ASN A N 1
ATOM 812 C CA . ASN A 1 109 ? 11.533 -9.628 -7.761 1.00 77.38 109 ASN A CA 1
ATOM 813 C C . ASN A 1 109 ? 12.449 -9.122 -8.896 1.00 77.38 109 ASN A C 1
ATOM 815 O O . ASN A 1 109 ? 12.322 -9.560 -10.042 1.00 77.38 109 ASN A O 1
ATOM 819 N N . LYS A 1 110 ? 13.367 -8.201 -8.574 1.00 76.31 110 LYS A N 1
ATOM 820 C CA . LYS A 1 110 ? 14.319 -7.613 -9.530 1.00 76.31 110 LYS A CA 1
ATOM 821 C C . LYS A 1 110 ? 15.687 -8.289 -9.538 1.00 76.31 110 LYS A C 1
ATOM 823 O O . LYS A 1 110 ? 16.265 -8.428 -10.609 1.00 76.31 110 LYS A O 1
ATOM 828 N N . SER A 1 111 ? 16.211 -8.716 -8.388 1.00 70.19 111 SER A N 1
ATOM 829 C CA . SER A 1 111 ? 17.528 -9.361 -8.290 1.00 70.19 111 SER A CA 1
ATOM 830 C C . SER A 1 111 ? 17.647 -10.140 -6.974 1.00 70.19 111 SER A C 1
ATOM 832 O O . SER A 1 111 ? 17.348 -9.558 -5.932 1.00 70.19 111 SER A O 1
ATOM 834 N N . PRO A 1 112 ? 18.051 -11.430 -6.973 1.00 65.56 112 PRO A N 1
ATOM 835 C CA . PRO A 1 112 ? 18.521 -12.250 -8.101 1.00 65.56 112 PRO A CA 1
ATOM 836 C C . PRO A 1 112 ? 17.416 -12.735 -9.063 1.00 65.56 112 PRO A C 1
ATOM 838 O O . PRO A 1 112 ? 17.699 -13.526 -9.956 1.00 65.56 112 PRO A O 1
ATOM 841 N N . GLY A 1 113 ? 16.178 -12.241 -8.918 1.00 66.81 113 GLY A N 1
ATOM 842 C CA . GLY A 1 113 ? 15.170 -12.216 -9.984 1.00 66.81 113 GLY A CA 1
ATOM 843 C C . GLY A 1 113 ? 14.802 -13.581 -10.563 1.00 66.81 113 GLY A C 1
ATOM 844 O O . GLY A 1 113 ? 15.118 -13.877 -11.712 1.00 66.81 113 GLY A O 1
ATOM 845 N N . VAL A 1 114 ? 14.085 -14.411 -9.802 1.00 67.38 114 VAL A N 1
ATOM 846 C CA . VAL A 1 114 ? 13.506 -15.645 -10.356 1.00 67.38 114 VAL A CA 1
ATOM 847 C C . VAL A 1 114 ? 12.145 -15.329 -10.990 1.00 67.38 114 VAL A C 1
ATOM 849 O O . VAL A 1 114 ? 11.281 -14.754 -10.314 1.00 67.38 114 VAL A O 1
ATOM 852 N N . PRO A 1 115 ? 11.907 -15.710 -12.260 1.00 63.19 115 PRO A N 1
ATOM 853 C CA . PRO A 1 115 ? 10.606 -15.543 -12.897 1.00 63.19 115 PRO A CA 1
ATOM 854 C C . PRO A 1 115 ? 9.478 -16.158 -12.058 1.00 63.19 115 PRO A C 1
ATOM 856 O O . PRO A 1 115 ? 9.567 -17.302 -11.624 1.00 63.19 115 PRO A O 1
ATOM 859 N N . GLY A 1 116 ? 8.411 -15.390 -11.830 1.00 62.66 116 GLY A N 1
ATOM 860 C CA . GLY A 1 116 ? 7.252 -15.822 -11.040 1.00 62.66 116 GLY A CA 1
ATOM 861 C C . GLY A 1 116 ? 7.290 -15.447 -9.553 1.00 62.66 116 GLY A C 1
ATOM 862 O O . GLY A 1 116 ? 6.278 -15.620 -8.882 1.00 62.66 116 GLY A O 1
ATOM 863 N N . GLN A 1 117 ? 8.388 -14.880 -9.038 1.00 63.84 117 GLN A N 1
ATOM 864 C CA . GLN A 1 117 ? 8.430 -14.353 -7.669 1.00 63.84 117 GLN A CA 1
ATOM 865 C C . GLN A 1 117 ? 7.917 -12.905 -7.612 1.00 63.84 117 GLN A C 1
ATOM 867 O O . GLN A 1 117 ? 8.483 -11.998 -8.232 1.00 63.84 117 GLN A O 1
ATOM 872 N N . GLY A 1 118 ? 6.832 -12.686 -6.868 1.00 60.81 118 GLY A N 1
ATOM 873 C CA . GLY A 1 118 ? 6.341 -11.349 -6.526 1.00 60.81 118 GLY A CA 1
ATOM 874 C C . GLY A 1 118 ? 7.158 -10.720 -5.396 1.00 60.81 118 GLY A C 1
ATOM 875 O O . GLY A 1 118 ? 7.697 -11.435 -4.558 1.00 60.81 118 GLY A O 1
ATOM 876 N N . SER A 1 119 ? 7.232 -9.390 -5.362 1.00 62.28 119 SER A N 1
ATOM 877 C CA . SER A 1 119 ? 7.864 -8.632 -4.268 1.00 62.28 119 SER A CA 1
ATOM 878 C C . SER A 1 119 ? 6.858 -8.114 -3.238 1.00 62.28 119 SER A C 1
ATOM 880 O O . SER A 1 119 ? 7.255 -7.606 -2.208 1.00 62.28 119 SER A O 1
ATOM 882 N N . MET A 1 120 ? 5.546 -8.229 -3.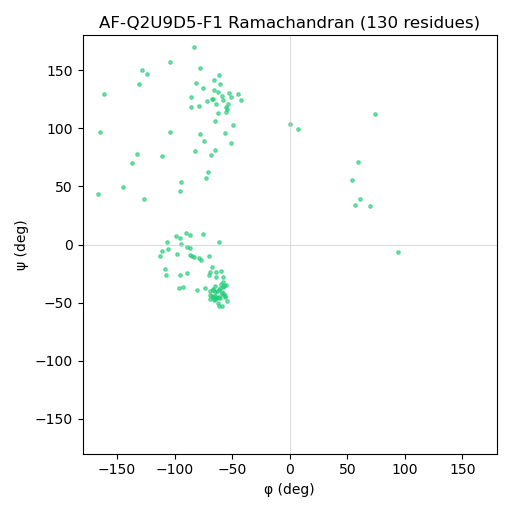470 1.00 57.44 120 MET A N 1
ATOM 883 C CA . MET A 1 120 ? 4.557 -7.702 -2.515 1.00 57.44 120 MET A CA 1
ATOM 884 C C . MET A 1 120 ? 4.348 -8.571 -1.273 1.00 57.44 120 MET A C 1
ATOM 886 O O . MET A 1 120 ? 3.756 -8.099 -0.312 1.00 57.44 120 MET A O 1
ATOM 890 N N . TYR A 1 121 ? 4.827 -9.813 -1.264 1.00 59.84 121 TYR A N 1
ATOM 891 C CA . TYR A 1 121 ? 4.809 -10.688 -0.093 1.00 59.84 121 TYR A CA 1
ATOM 892 C C . TYR A 1 121 ? 5.770 -11.851 -0.340 1.00 59.84 121 TYR A C 1
ATOM 894 O O . TYR A 1 121 ? 5.419 -12.816 -1.022 1.00 59.84 121 TYR A O 1
ATOM 902 N N . LEU A 1 122 ? 6.997 -11.741 0.165 1.00 55.91 122 LEU A N 1
ATOM 903 C CA . LEU A 1 122 ? 8.032 -12.757 -0.003 1.00 55.91 122 LEU A CA 1
ATOM 904 C C . LEU A 1 122 ? 8.324 -13.434 1.341 1.00 55.91 122 LEU A C 1
ATOM 906 O O . LEU A 1 122 ? 9.339 -13.192 1.979 1.00 55.91 122 LEU A O 1
ATOM 910 N N . GLN A 1 123 ? 7.438 -14.328 1.783 1.00 58.03 123 GLN A N 1
ATOM 911 C CA . GLN A 1 123 ? 7.800 -15.280 2.836 1.00 58.03 123 GLN A CA 1
ATOM 912 C C . GLN A 1 123 ? 8.548 -16.459 2.211 1.00 58.03 123 GLN A C 1
ATOM 914 O O . GLN A 1 123 ? 7.976 -17.516 1.948 1.00 58.03 123 GLN A O 1
ATOM 919 N N . SER A 1 124 ? 9.841 -16.286 1.941 1.00 53.25 124 SER A N 1
ATOM 920 C CA . SER A 1 124 ? 10.704 -17.423 1.628 1.00 53.25 124 SER A CA 1
ATOM 921 C C . SER A 1 124 ? 10.995 -18.193 2.917 1.00 53.25 124 SER A C 1
ATOM 923 O O . SER A 1 124 ? 11.978 -17.918 3.603 1.00 53.25 124 SER A O 1
ATOM 925 N N . VAL A 1 125 ? 10.146 -19.162 3.265 1.00 47.84 125 VAL A N 1
ATOM 926 C CA . VAL A 1 125 ? 10.599 -20.255 4.133 1.00 47.84 125 VAL A CA 1
ATOM 927 C C . VAL A 1 125 ? 11.643 -21.050 3.344 1.00 47.84 125 VAL A C 1
ATOM 929 O O . VAL A 1 125 ? 11.409 -21.328 2.161 1.00 47.84 125 VAL A O 1
ATOM 932 N N . PRO A 1 126 ? 12.807 -21.401 3.920 1.00 45.66 126 PRO A N 1
ATOM 933 C CA . PRO A 1 126 ? 13.680 -22.372 3.288 1.00 45.66 126 PRO A CA 1
ATOM 934 C C . PRO A 1 126 ? 12.838 -23.617 3.024 1.00 45.66 126 PRO A C 1
ATOM 936 O O . PRO A 1 126 ? 12.259 -24.183 3.950 1.00 45.66 126 PRO A O 1
ATOM 939 N N . VAL A 1 127 ? 12.734 -24.028 1.762 1.00 54.72 127 VAL A N 1
ATOM 940 C CA . VAL A 1 127 ? 12.299 -25.383 1.434 1.00 54.72 127 VAL A CA 1
ATOM 941 C C . VAL A 1 127 ? 13.416 -26.313 1.889 1.00 54.72 127 VAL A C 1
ATOM 943 O O . VAL A 1 127 ? 14.242 -26.762 1.097 1.00 54.72 127 VAL A O 1
ATOM 946 N N . GLU A 1 128 ? 13.491 -26.553 3.198 1.00 52.53 128 GLU A N 1
ATOM 947 C CA . GLU A 1 128 ? 14.145 -27.745 3.699 1.00 52.53 128 GLU A CA 1
ATOM 948 C C . GLU A 1 128 ? 13.431 -28.893 3.000 1.00 52.53 128 GLU A C 1
ATOM 950 O O . GLU A 1 128 ? 12.206 -29.036 3.053 1.00 52.53 128 GLU A O 1
ATOM 955 N N . LYS A 1 129 ? 14.189 -29.577 2.153 1.00 44.75 129 LYS A N 1
ATOM 956 C CA . LYS A 1 129 ? 13.684 -30.623 1.287 1.00 44.75 129 LYS A CA 1
ATOM 957 C C . LYS A 1 129 ? 12.982 -31.615 2.207 1.00 44.75 129 LYS A C 1
ATOM 959 O O . LYS A 1 129 ? 13.638 -32.198 3.062 1.00 44.75 129 LYS A O 1
ATOM 964 N N . CYS A 1 130 ? 11.668 -31.786 2.057 1.00 48.47 130 CYS A N 1
ATOM 965 C CA . CYS A 1 130 ? 10.989 -32.950 2.611 1.00 48.47 130 CYS A CA 1
ATOM 966 C C . CYS A 1 130 ? 11.552 -34.165 1.867 1.00 48.47 130 CYS A C 1
ATOM 968 O O . CYS A 1 130 ? 11.006 -34.595 0.847 1.00 48.47 130 CYS A O 1
ATOM 970 N N . GLU A 1 131 ? 12.721 -34.626 2.302 1.00 46.09 131 GLU A N 1
ATOM 971 C CA . GLU A 1 131 ? 13.270 -35.910 1.920 1.00 46.09 131 GLU A CA 1
ATOM 972 C C . GLU A 1 131 ? 12.309 -36.957 2.481 1.00 46.09 131 GLU A C 1
ATOM 974 O O . GLU A 1 131 ? 11.944 -36.922 3.657 1.00 46.09 131 GLU A O 1
ATOM 979 N N . LYS A 1 132 ? 11.773 -37.761 1.565 1.00 46.97 132 LYS A N 1
ATOM 980 C CA . LYS A 1 132 ? 10.839 -38.841 1.866 1.00 46.97 132 LYS A CA 1
ATOM 981 C C . LYS A 1 132 ? 11.560 -39.989 2.548 1.00 46.97 132 LYS A C 1
ATOM 983 O O . LYS A 1 132 ? 12.695 -40.278 2.112 1.00 46.97 132 LYS A O 1
#

Foldseek 3Di:
DDDDDPPPPPPPPPPPVPPPDPDPPPDPPVPVPPLQQALVLLCVLQVCLCDDLVVQADPVCSPQAHHSHRVSVVLSVVCVVVVVRDPVSSSVLSNQQCVQCVSRRGQADDPPGDPPHTSSHDPPDPCPDPPD

Organism: Aspergillus oryzae (strain ATCC 42149 / RIB 40) (NCBI:txid510516)

Sequence (132 aa):
MKPVFFTNTLYLLLPVLASAAPAPIIGRDIHSRGTSITAQQIIAIAPSSAQSCTNRADKNAPTECADAEKVATNIAKSFDKYQVTSPAEQAAVISLMALESVEFLYNRNKSPGVPGQGSMYLQSVPVEKCEK